Protein AF-A0AB37URA2-F1 (afdb_monomer)

Organism: NCBI:txid388085

Sequence (148 aa):
MNFRLNATIAAAAIALVSGFQFQAFASEPDYLCFVTTGAGDVLDLSQSLCAEKATKSTIAALDKAFIEAYKQQAMTHADVRDNLIANIQQSPEANIAAAKGVCNDLEAGITLEEIQEAQSEEHEAKADEVNSEIVNKLATQYYCPGVQ

InterPro doma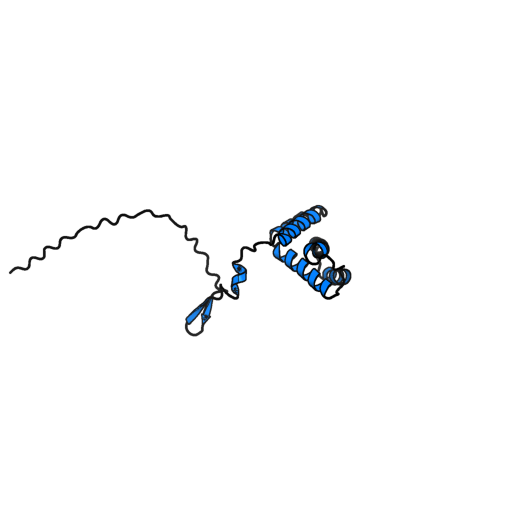ins:
  IPR007969 Domain of unknown function DUF732 [PF05305] (89-145)

Solvent-accessible surface area (backbone atoms only — not comparable to full-atom values): 9257 Å² total; per-residue (Å²): 140,80,90,80,86,84,80,81,82,77,81,77,81,78,80,79,74,87,67,75,85,72,80,77,77,80,69,80,77,66,64,90,33,47,47,70,46,100,88,68,50,76,45,78,32,48,84,65,84,38,37,75,79,73,53,80,74,74,69,44,76,65,56,49,52,48,54,53,51,50,50,59,57,33,65,75,41,76,91,41,21,70,58,51,51,49,47,52,69,76,43,46,65,58,56,51,48,50,16,50,48,54,29,52,40,42,75,71,68,44,50,72,64,60,55,49,55,62,48,59,79,71,46,90,47,74,56,54,48,53,48,48,55,53,33,55,62,45,10,38,67,72,69,31,73,86,64,131

Structure (mmCIF, N/CA/C/O backbone):
data_AF-A0AB37URA2-F1
#
_entry.id   AF-A0AB37URA2-F1
#
loop_
_atom_site.group_PDB
_atom_site.id
_atom_site.type_symbol
_atom_site.label_atom_id
_atom_site.label_alt_id
_atom_site.label_comp_id
_atom_site.label_asym_id
_atom_site.label_entity_id
_atom_site.label_seq_id
_atom_site.pdbx_PDB_ins_code
_atom_site.Cartn_x
_atom_site.Cartn_y
_atom_site.Cartn_z
_atom_site.occupancy
_atom_site.B_iso_or_equiv
_atom_site.auth_seq_id
_atom_site.auth_comp_id
_atom_site.auth_asym_id
_atom_site.auth_atom_id
_atom_site.pdbx_PDB_model_num
ATOM 1 N N . MET A 1 1 ? 42.352 -11.377 -82.489 1.00 38.88 1 MET A N 1
ATOM 2 C CA . MET A 1 1 ? 42.611 -9.917 -82.448 1.00 38.88 1 MET A CA 1
ATOM 3 C C . MET A 1 1 ? 41.317 -9.220 -82.847 1.00 38.88 1 MET A C 1
ATOM 5 O O . MET A 1 1 ? 40.877 -9.461 -83.952 1.00 38.88 1 MET A O 1
ATOM 9 N N . ASN A 1 2 ? 40.601 -8.439 -82.039 1.00 40.38 2 ASN A N 1
ATOM 10 C CA . ASN A 1 2 ? 40.875 -7.829 -80.741 1.00 40.38 2 ASN A CA 1
ATOM 11 C C . ASN A 1 2 ? 39.539 -7.580 -80.019 1.00 40.38 2 ASN A C 1
ATOM 13 O O . ASN A 1 2 ? 38.639 -6.977 -80.595 1.00 40.38 2 ASN A O 1
ATOM 17 N N . PHE A 1 3 ? 39.439 -8.011 -78.761 1.00 42.25 3 PHE A N 1
ATOM 18 C CA . PHE A 1 3 ? 38.410 -7.568 -77.821 1.00 42.25 3 PHE A CA 1
ATOM 19 C C . PHE A 1 3 ? 38.763 -6.152 -77.345 1.00 42.25 3 PHE A C 1
ATOM 21 O O . PHE A 1 3 ? 39.909 -5.901 -76.972 1.00 42.25 3 PHE A O 1
ATOM 28 N N . ARG A 1 4 ? 37.795 -5.232 -77.323 1.00 44.66 4 ARG A N 1
ATOM 29 C CA . ARG A 1 4 ? 37.906 -3.967 -76.582 1.00 44.66 4 ARG A CA 1
ATOM 30 C C . ARG A 1 4 ? 36.652 -3.781 -75.733 1.00 44.66 4 ARG A C 1
ATOM 32 O O . ARG A 1 4 ? 35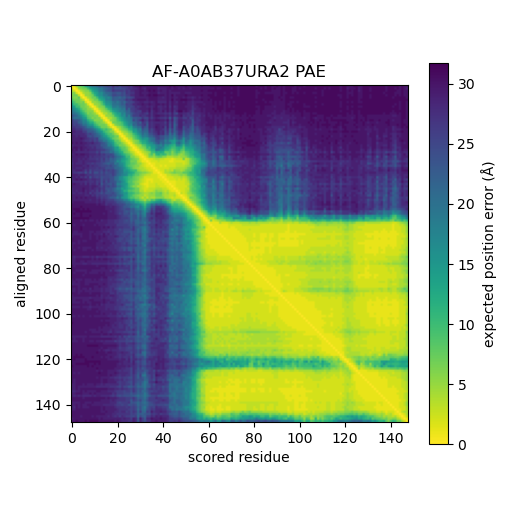.641 -3.289 -76.220 1.00 44.66 4 ARG A O 1
ATOM 39 N N . LEU A 1 5 ? 36.723 -4.223 -74.476 1.00 50.44 5 LEU A N 1
ATOM 40 C CA . LEU A 1 5 ? 35.792 -3.805 -73.430 1.00 50.44 5 LEU A CA 1
ATOM 41 C C . LEU A 1 5 ? 36.244 -2.435 -72.921 1.00 50.44 5 LEU A C 1
ATOM 43 O O . LEU A 1 5 ? 37.300 -2.329 -72.303 1.00 50.44 5 LEU A O 1
ATOM 47 N N . ASN A 1 6 ? 35.439 -1.404 -73.153 1.00 49.69 6 ASN A N 1
ATOM 48 C CA . ASN A 1 6 ? 35.569 -0.137 -72.443 1.00 49.69 6 ASN A CA 1
ATOM 49 C C . ASN A 1 6 ? 34.639 -0.192 -71.228 1.00 49.69 6 ASN A C 1
ATOM 51 O O . ASN A 1 6 ? 33.439 0.038 -71.350 1.00 49.69 6 ASN A O 1
ATOM 55 N N . ALA A 1 7 ? 35.188 -0.542 -70.066 1.00 51.09 7 ALA A N 1
ATOM 56 C CA . ALA A 1 7 ? 34.483 -0.469 -68.793 1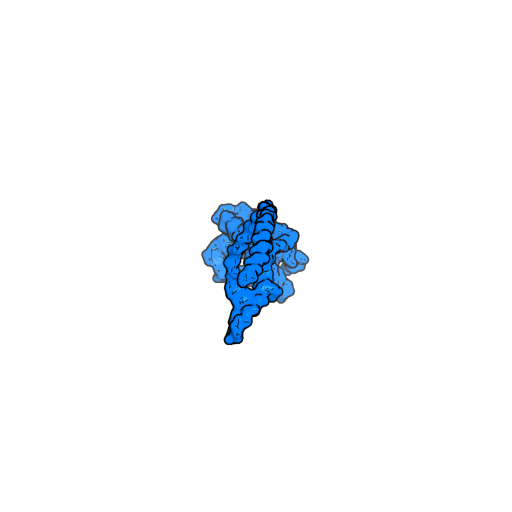.00 51.09 7 ALA A CA 1
ATOM 57 C C . ALA A 1 7 ? 34.661 0.938 -68.205 1.00 51.09 7 ALA A C 1
ATOM 59 O O . ALA A 1 7 ? 35.696 1.260 -67.626 1.00 51.09 7 ALA A O 1
ATOM 60 N N . THR A 1 8 ? 33.661 1.799 -68.373 1.00 56.53 8 THR A N 1
ATOM 61 C CA . THR A 1 8 ? 33.553 3.057 -67.627 1.00 56.53 8 THR A CA 1
ATOM 62 C C . THR A 1 8 ? 33.024 2.760 -66.230 1.00 56.53 8 THR A C 1
ATOM 64 O O . THR A 1 8 ? 31.840 2.477 -66.058 1.00 56.53 8 THR A O 1
ATOM 67 N N . ILE A 1 9 ? 33.901 2.813 -65.228 1.00 54.34 9 ILE A N 1
ATOM 68 C CA . ILE A 1 9 ? 33.515 2.751 -63.816 1.00 54.34 9 ILE A CA 1
ATOM 69 C C . ILE A 1 9 ? 32.998 4.142 -63.437 1.00 54.34 9 ILE A C 1
ATOM 71 O O . ILE A 1 9 ? 33.775 5.061 -63.189 1.00 54.34 9 ILE A O 1
ATOM 75 N N . ALA A 1 10 ? 31.677 4.316 -63.447 1.00 52.12 10 ALA A N 1
ATOM 76 C CA . ALA A 1 10 ? 31.043 5.494 -62.876 1.00 52.12 10 ALA A CA 1
ATOM 77 C C . ALA A 1 10 ? 31.113 5.381 -61.346 1.00 52.12 10 ALA A C 1
ATOM 79 O O . ALA A 1 10 ? 30.448 4.539 -60.744 1.00 52.12 10 ALA A O 1
ATOM 80 N N . ALA A 1 11 ? 31.951 6.206 -60.719 1.00 52.53 11 ALA A N 1
ATOM 81 C CA . ALA A 1 11 ? 31.990 6.342 -59.271 1.00 52.53 11 ALA A CA 1
ATOM 82 C C . ALA A 1 11 ? 30.707 7.048 -58.805 1.00 52.53 11 ALA A C 1
ATOM 84 O O . ALA A 1 11 ? 30.585 8.268 -58.900 1.00 52.53 11 ALA A O 1
ATOM 85 N N . ALA A 1 12 ? 29.727 6.276 -58.336 1.00 58.31 12 ALA A N 1
ATOM 86 C CA . ALA A 1 12 ? 28.572 6.822 -57.639 1.00 58.31 12 ALA A CA 1
ATOM 87 C C . ALA A 1 12 ? 29.036 7.343 -56.272 1.00 58.31 12 ALA A C 1
ATOM 89 O O . ALA A 1 12 ? 29.414 6.569 -55.393 1.00 58.31 12 ALA A O 1
ATOM 90 N N . ALA A 1 13 ? 29.039 8.665 -56.104 1.00 53.47 13 ALA A N 1
ATOM 91 C CA . ALA A 1 13 ? 29.249 9.297 -54.812 1.00 53.47 13 ALA A CA 1
ATOM 92 C C . ALA A 1 13 ? 28.049 8.971 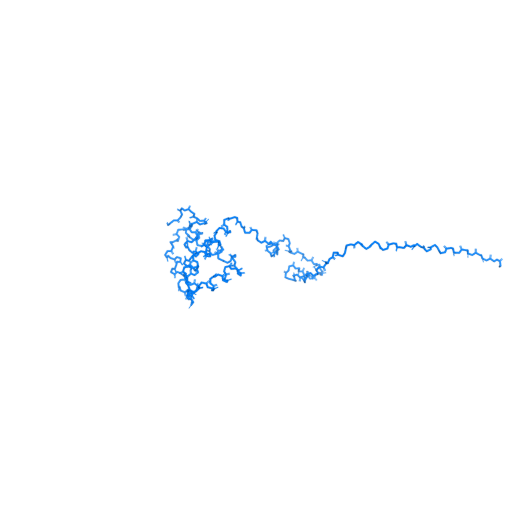-53.909 1.00 53.47 13 ALA A C 1
ATOM 94 O O . ALA A 1 13 ? 26.964 9.530 -54.070 1.00 53.47 13 ALA A O 1
ATOM 95 N N . ILE A 1 14 ? 28.235 8.036 -52.977 1.00 56.53 14 ILE A N 1
ATOM 96 C CA . ILE A 1 14 ? 27.263 7.756 -51.920 1.00 56.53 14 ILE A CA 1
ATOM 97 C C . ILE A 1 14 ? 27.349 8.927 -50.940 1.00 56.53 14 ILE A C 1
ATOM 99 O O . ILE A 1 14 ? 28.271 9.012 -50.129 1.00 56.53 14 ILE A O 1
ATOM 103 N N . ALA A 1 15 ? 26.412 9.866 -51.050 1.00 53.19 15 ALA A N 1
ATOM 104 C CA . ALA A 1 15 ? 26.221 10.899 -50.047 1.00 53.19 15 ALA A CA 1
ATOM 105 C C . ALA A 1 15 ? 25.742 10.223 -48.753 1.00 53.19 15 ALA A C 1
ATOM 107 O O . ALA A 1 15 ? 24.583 9.826 -48.636 1.00 53.19 15 ALA A O 1
ATOM 108 N N . LEU A 1 16 ? 26.655 10.058 -47.793 1.00 50.28 16 LEU A N 1
ATOM 109 C CA . LEU A 1 16 ? 26.323 9.689 -46.422 1.00 50.28 16 LEU A CA 1
ATOM 110 C C . LEU A 1 16 ? 25.552 10.856 -45.804 1.00 50.28 16 LEU A C 1
ATOM 112 O O . LEU A 1 16 ? 26.134 11.806 -45.285 1.00 50.28 16 LEU A O 1
ATOM 116 N N . VAL A 1 17 ? 24.226 10.800 -45.902 1.00 54.06 17 VAL A N 1
ATOM 117 C CA . VAL A 1 17 ? 23.343 11.619 -45.079 1.00 54.06 17 VAL A CA 1
ATOM 118 C C . VAL A 1 17 ? 23.616 11.199 -43.640 1.00 54.06 17 VAL A C 1
ATOM 120 O O . VAL A 1 17 ? 23.293 10.080 -43.245 1.00 54.06 17 VAL A O 1
ATOM 123 N N . SER A 1 18 ? 24.244 12.079 -42.864 1.00 50.41 18 SER A N 1
ATOM 124 C CA . SER A 1 18 ? 24.363 11.976 -41.411 1.00 50.41 18 SER A CA 1
ATOM 125 C C . SER A 1 18 ? 22.979 12.164 -40.783 1.00 50.41 18 SER A C 1
ATOM 127 O O . SER A 1 18 ? 22.670 13.170 -40.151 1.00 50.41 18 SER A O 1
ATOM 129 N N . GLY A 1 19 ? 22.107 11.188 -41.023 1.00 46.16 19 GLY A N 1
ATOM 130 C CA . GLY A 1 19 ? 20.826 11.047 -40.362 1.00 46.16 19 GLY A CA 1
ATOM 131 C C . GLY A 1 19 ? 21.070 10.568 -38.942 1.00 46.16 19 GLY A C 1
ATOM 132 O O . GLY A 1 19 ? 21.651 9.506 -38.745 1.00 46.16 19 GLY A O 1
ATOM 133 N N . PHE A 1 20 ? 20.665 11.402 -37.985 1.00 54.06 20 PHE A N 1
ATOM 134 C CA . PHE A 1 20 ? 20.242 11.059 -36.629 1.00 54.06 20 PHE A CA 1
ATOM 135 C C . PHE A 1 20 ? 20.790 9.734 -36.087 1.00 54.06 20 PHE A C 1
ATOM 137 O O . PHE A 1 20 ? 20.246 8.662 -36.351 1.00 54.06 20 PHE A O 1
ATOM 144 N N . GLN A 1 21 ? 21.828 9.822 -35.253 1.00 49.09 21 GLN A N 1
ATOM 145 C CA . GLN A 1 21 ? 22.173 8.722 -34.362 1.00 49.09 21 GLN A CA 1
ATOM 146 C C . GLN A 1 21 ? 21.029 8.547 -33.359 1.00 49.09 21 GLN A C 1
ATOM 148 O O . GLN A 1 21 ? 21.014 9.163 -32.295 1.00 49.09 21 GLN A O 1
ATOM 153 N N . PHE A 1 22 ? 20.050 7.716 -33.708 1.00 50.56 22 PHE A N 1
ATOM 154 C CA . PHE A 1 22 ? 19.228 7.065 -32.705 1.00 50.56 22 PHE A CA 1
ATOM 155 C C . PHE A 1 22 ? 20.187 6.220 -31.875 1.00 50.56 22 PHE A C 1
ATOM 157 O O . PHE A 1 22 ? 20.761 5.247 -32.364 1.00 50.56 22 PHE A O 1
ATOM 164 N N . GLN A 1 23 ? 20.421 6.642 -30.637 1.00 49.75 23 GLN A N 1
ATOM 165 C CA . GLN A 1 23 ? 21.077 5.806 -29.649 1.00 49.75 23 GLN A CA 1
ATOM 166 C C . GLN A 1 23 ? 20.161 4.600 -29.427 1.00 49.75 23 GLN A C 1
ATOM 168 O O . GLN A 1 23 ? 19.190 4.671 -28.678 1.00 49.75 23 GLN A O 1
ATOM 173 N N . ALA A 1 24 ? 20.422 3.509 -30.146 1.00 48.28 24 ALA A N 1
ATOM 174 C CA . ALA A 1 24 ? 19.830 2.221 -29.847 1.00 48.28 24 ALA A CA 1
ATOM 175 C C . ALA A 1 24 ? 20.464 1.749 -28.535 1.00 48.28 24 ALA A C 1
ATOM 177 O O . ALA A 1 24 ? 21.558 1.187 -28.522 1.00 48.28 24 ALA A O 1
ATOM 178 N N . PHE A 1 25 ? 19.806 2.048 -27.418 1.00 49.16 25 PHE A N 1
ATOM 179 C CA . PHE A 1 25 ? 20.091 1.384 -26.158 1.00 49.16 25 PHE A CA 1
ATOM 180 C C . PHE A 1 25 ? 19.664 -0.074 -26.335 1.00 49.16 25 PHE A C 1
ATOM 182 O O . PHE A 1 25 ? 18.476 -0.384 -26.326 1.00 49.16 25 PHE A O 1
ATOM 189 N N . ALA A 1 26 ? 20.629 -0.955 -26.591 1.00 47.88 26 ALA A N 1
ATOM 190 C CA . ALA A 1 26 ? 20.391 -2.388 -26.563 1.00 47.88 26 ALA A CA 1
ATOM 191 C C . ALA A 1 26 ? 20.111 -2.775 -25.108 1.00 47.88 26 ALA A C 1
ATOM 193 O O . ALA A 1 26 ? 21.026 -2.857 -24.291 1.00 47.88 26 ALA A O 1
ATOM 194 N N . SER A 1 27 ? 18.835 -2.931 -24.770 1.00 57.34 27 SER A N 1
ATOM 195 C CA . SER A 1 27 ? 18.425 -3.555 -23.519 1.00 57.34 27 SER A CA 1
ATOM 196 C C . SER A 1 27 ? 18.790 -5.036 -23.577 1.00 57.34 27 SER A C 1
ATOM 198 O O . SER A 1 27 ? 18.575 -5.685 -24.603 1.00 57.34 27 SER A O 1
ATOM 200 N N . GLU A 1 28 ? 19.366 -5.563 -22.497 1.00 56.34 28 GLU A N 1
ATOM 201 C CA . GLU A 1 28 ? 19.586 -7.003 -22.365 1.00 56.34 28 GLU A CA 1
ATOM 202 C C . GLU A 1 28 ? 18.227 -7.710 -22.508 1.00 56.34 28 GLU A C 1
ATOM 204 O O . GLU A 1 28 ? 17.265 -7.283 -21.859 1.00 56.34 28 GLU A O 1
ATOM 209 N N . PRO A 1 29 ? 18.092 -8.705 -23.404 1.00 56.66 29 PRO A N 1
ATOM 210 C CA . PRO A 1 29 ? 16.819 -9.383 -23.581 1.00 56.66 29 PRO A CA 1
ATOM 211 C C . PRO A 1 29 ? 16.429 -10.046 -22.260 1.00 56.66 29 PRO A C 1
ATOM 213 O O . PRO A 1 29 ? 17.233 -10.757 -21.662 1.00 56.66 29 PRO A O 1
ATOM 216 N N . ASP A 1 30 ? 15.200 -9.806 -21.797 1.00 60.62 30 ASP A N 1
ATOM 217 C CA . ASP A 1 30 ? 14.671 -10.485 -20.614 1.00 60.62 30 ASP A CA 1
ATOM 218 C C . ASP A 1 30 ? 14.452 -11.959 -20.981 1.00 60.62 30 ASP A C 1
ATOM 220 O O . ASP A 1 30 ? 13.404 -12.345 -21.499 1.00 60.62 30 ASP A O 1
ATOM 224 N N . TYR A 1 31 ? 15.485 -12.783 -20.777 1.00 61.72 31 TYR A N 1
ATOM 225 C CA . TYR A 1 31 ? 15.494 -14.209 -21.116 1.00 61.72 31 TYR A CA 1
ATOM 226 C C . TYR A 1 31 ? 14.388 -15.001 -20.402 1.00 61.72 31 TYR A C 1
ATOM 228 O O . TYR A 1 31 ? 14.107 -16.130 -20.790 1.00 61.72 31 TYR A O 1
ATOM 236 N N . LEU A 1 32 ? 13.734 -14.429 -19.383 1.00 67.31 32 LEU A N 1
ATOM 237 C CA 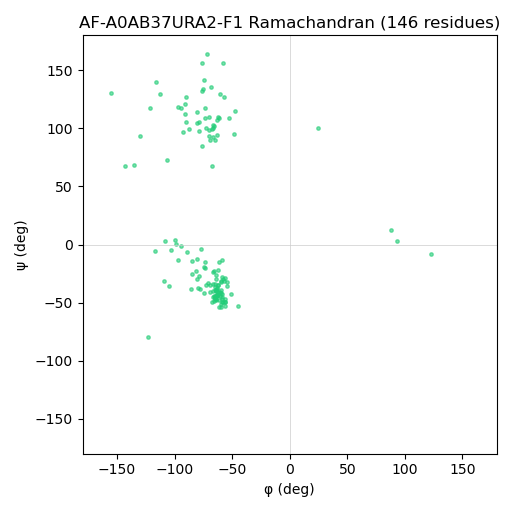. LEU A 1 32 ? 12.568 -15.036 -18.736 1.00 67.31 32 LEU A CA 1
ATOM 238 C C . LEU A 1 32 ? 11.303 -14.945 -19.602 1.00 67.31 32 LEU A C 1
ATOM 240 O O . LEU A 1 32 ? 10.359 -15.703 -19.393 1.00 67.31 32 LEU A O 1
ATOM 244 N N . CYS A 1 33 ? 11.285 -14.036 -20.576 1.00 80.44 33 CYS A N 1
ATOM 245 C CA . CYS A 1 33 ? 10.134 -13.748 -21.429 1.00 80.44 33 CYS A CA 1
ATOM 246 C C . CYS A 1 33 ? 10.246 -14.351 -22.830 1.00 80.44 33 CYS A C 1
ATOM 248 O O . CYS A 1 33 ? 9.292 -14.281 -23.605 1.00 80.44 33 CYS A O 1
ATOM 250 N N . PHE A 1 34 ? 11.384 -14.970 -23.142 1.00 82.31 34 PHE A N 1
ATOM 251 C CA . PHE A 1 34 ? 11.613 -15.687 -24.389 1.00 82.31 34 PHE A CA 1
ATOM 252 C C . PHE A 1 34 ? 11.958 -17.138 -24.075 1.00 82.31 34 PHE A C 1
ATOM 254 O O . PHE A 1 34 ? 12.978 -17.423 -23.452 1.00 82.31 34 PHE A O 1
ATOM 261 N N . VAL A 1 35 ? 11.121 -18.070 -24.525 1.00 83.12 35 VAL A N 1
ATOM 262 C CA . VAL A 1 35 ? 11.335 -19.505 -24.301 1.00 83.12 35 VAL A CA 1
ATOM 263 C C . VAL A 1 35 ? 11.636 -20.174 -25.629 1.00 83.12 35 VAL A C 1
ATOM 265 O O . VAL A 1 35 ? 10.899 -20.004 -26.594 1.00 83.12 35 VAL A O 1
ATOM 268 N N . THR A 1 36 ? 12.709 -20.961 -25.685 1.00 85.69 36 THR A N 1
ATOM 269 C CA . THR A 1 36 ? 13.007 -21.780 -26.867 1.00 85.69 36 THR A CA 1
ATOM 270 C C . THR A 1 36 ? 12.352 -23.150 -26.717 1.00 85.69 36 THR A C 1
ATOM 272 O O . THR A 1 36 ? 12.533 -23.820 -25.699 1.00 85.69 36 THR A O 1
ATOM 275 N N . THR A 1 37 ? 11.572 -23.575 -27.708 1.00 82.06 37 THR A N 1
ATOM 276 C CA . THR A 1 37 ? 10.956 -24.905 -27.734 1.00 82.06 37 THR A CA 1
ATOM 277 C C . THR A 1 37 ? 12.009 -25.980 -28.010 1.00 82.06 37 THR A C 1
ATOM 279 O O . THR A 1 37 ? 13.093 -25.702 -28.522 1.00 82.06 37 THR A O 1
ATOM 282 N N . GLY A 1 38 ? 11.683 -27.248 -27.744 1.00 76.56 38 GLY A N 1
ATOM 283 C CA . GLY A 1 38 ? 12.571 -28.370 -28.079 1.00 76.56 38 GLY A CA 1
ATOM 284 C C . GLY A 1 38 ? 12.866 -28.525 -29.581 1.00 76.56 38 GLY A C 1
ATOM 285 O O . GLY A 1 38 ? 13.806 -29.229 -29.937 1.00 76.56 38 GLY A O 1
ATOM 286 N N . ALA A 1 39 ? 12.095 -27.864 -30.454 1.00 87.81 39 ALA A N 1
ATOM 287 C CA . ALA A 1 39 ? 12.333 -27.804 -31.897 1.00 87.81 39 ALA A CA 1
ATOM 288 C C . ALA A 1 39 ? 13.241 -26.629 -32.318 1.00 87.81 39 ALA A C 1
ATOM 290 O O . ALA A 1 39 ? 13.640 -26.558 -33.478 1.00 87.81 39 ALA A O 1
ATOM 291 N N . GLY A 1 40 ? 13.592 -25.733 -31.387 1.00 83.19 40 GLY A N 1
ATOM 292 C CA . GLY A 1 40 ? 14.420 -24.553 -31.642 1.00 83.19 40 GLY A CA 1
ATOM 293 C C . GLY A 1 40 ? 13.636 -23.276 -31.963 1.00 83.19 40 GLY A C 1
ATOM 294 O O . GLY A 1 40 ? 14.256 -22.247 -32.218 1.00 83.19 40 GLY A O 1
ATOM 295 N N . ASP A 1 41 ? 12.301 -23.311 -31.930 1.00 86.69 41 ASP A N 1
ATO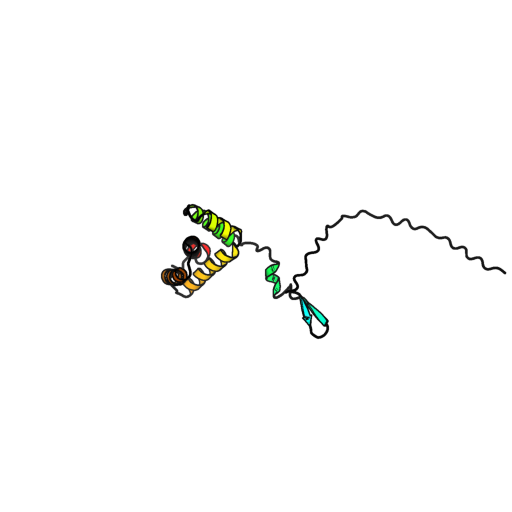M 296 C CA . ASP A 1 41 ? 11.473 -22.118 -32.132 1.00 86.69 41 ASP A CA 1
ATOM 297 C C . ASP A 1 41 ? 11.509 -21.219 -30.893 1.00 86.69 41 ASP A C 1
ATOM 299 O O . ASP A 1 41 ? 11.454 -21.713 -29.769 1.00 86.69 41 ASP A O 1
ATOM 303 N N . VAL A 1 42 ? 11.541 -19.898 -31.078 1.00 86.19 42 VAL A N 1
ATOM 304 C CA . VAL A 1 42 ? 11.479 -18.934 -29.969 1.00 86.19 42 VAL A CA 1
ATOM 305 C C . VAL A 1 42 ? 10.043 -18.449 -29.794 1.00 86.19 42 VAL A C 1
ATOM 307 O O . VAL A 1 42 ? 9.469 -17.840 -30.695 1.00 86.19 42 VAL A O 1
ATOM 310 N N . LEU A 1 43 ? 9.469 -18.709 -28.622 1.00 83.00 43 LEU A N 1
ATOM 311 C CA . LEU A 1 43 ? 8.188 -18.169 -28.185 1.00 83.00 43 LEU A CA 1
ATOM 312 C C . LEU A 1 43 ? 8.419 -16.863 -27.427 1.00 83.00 43 LEU A C 1
ATOM 314 O O . LEU A 1 43 ? 9.104 -16.847 -26.403 1.00 83.00 43 LEU A O 1
ATOM 318 N N . ASP A 1 44 ? 7.821 -15.788 -27.928 1.00 85.25 44 ASP A N 1
ATOM 319 C CA . ASP A 1 44 ? 7.806 -14.480 -27.282 1.00 85.25 44 ASP A CA 1
ATOM 320 C C . ASP A 1 44 ? 6.573 -14.357 -26.372 1.00 85.25 44 ASP A C 1
ATOM 322 O O . ASP A 1 44 ? 5.431 -14.327 -26.837 1.00 85.25 44 ASP A O 1
ATOM 326 N N . LEU A 1 45 ? 6.812 -14.309 -25.062 1.00 83.12 45 LEU A N 1
ATOM 327 C CA . LEU A 1 45 ? 5.789 -14.174 -24.023 1.00 83.12 45 LEU A CA 1
ATOM 328 C C . LEU A 1 45 ? 5.664 -12.726 -23.522 1.00 83.12 45 LEU A C 1
ATOM 330 O O . LEU A 1 45 ? 4.889 -12.459 -22.598 1.00 83.12 45 LEU A O 1
ATOM 334 N N . SER A 1 46 ? 6.402 -11.783 -24.124 1.00 78.94 46 SER A N 1
ATOM 335 C CA . SER A 1 46 ? 6.425 -10.365 -23.738 1.00 78.94 46 SER A CA 1
ATOM 336 C C . SER A 1 46 ? 5.051 -9.704 -23.792 1.00 78.94 46 SER A C 1
ATOM 338 O O . SER A 1 46 ? 4.780 -8.815 -22.994 1.00 78.94 46 SER A O 1
ATOM 340 N N . GLN A 1 47 ? 4.160 -10.158 -24.678 1.00 73.81 47 GLN A N 1
ATOM 341 C CA . GLN A 1 47 ? 2.819 -9.587 -24.848 1.00 73.81 47 GLN A CA 1
ATOM 342 C C . GLN A 1 47 ? 1.720 -10.300 -24.047 1.00 73.81 47 GLN A C 1
ATOM 344 O O . GLN A 1 47 ? 0.565 -9.887 -24.112 1.00 73.81 47 GLN A O 1
ATOM 349 N N . SER A 1 48 ? 2.046 -11.363 -23.307 1.00 74.69 48 SER A N 1
ATOM 350 C CA . SER A 1 48 ? 1.073 -12.109 -22.499 1.00 74.69 48 SER A CA 1
ATOM 351 C C . SER A 1 48 ? 1.489 -12.168 -21.032 1.00 74.69 48 SER A C 1
ATOM 353 O O . SER A 1 48 ? 0.999 -11.386 -20.227 1.00 74.69 48 SER A O 1
ATOM 355 N N . LEU A 1 49 ? 2.415 -13.062 -20.685 1.00 69.06 49 LEU A N 1
ATOM 356 C CA . LEU A 1 49 ? 2.827 -13.332 -19.303 1.00 69.06 49 LEU A CA 1
ATOM 357 C C . LEU A 1 49 ? 3.819 -12.298 -18.772 1.00 69.06 49 LEU A C 1
ATOM 359 O O . LEU A 1 49 ? 3.849 -12.015 -17.580 1.00 69.06 49 LEU A O 1
ATOM 363 N N . CYS A 1 50 ? 4.625 -11.726 -19.660 1.00 72.62 50 CYS A N 1
ATOM 364 C CA . CYS A 1 50 ? 5.610 -10.710 -19.314 1.00 72.62 50 CYS A CA 1
ATOM 365 C C . CYS A 1 50 ? 5.140 -9.276 -19.588 1.00 72.62 50 CYS A C 1
ATOM 367 O O . CYS A 1 50 ? 5.885 -8.332 -19.317 1.00 72.62 50 CYS A O 1
ATOM 369 N N . ALA A 1 51 ? 3.913 -9.099 -20.089 1.00 65.25 51 ALA A N 1
ATOM 370 C CA . ALA A 1 51 ? 3.362 -7.784 -20.414 1.00 65.25 51 ALA A CA 1
ATOM 371 C C . ALA A 1 51 ? 3.326 -6.855 -19.190 1.00 65.25 51 ALA A C 1
ATOM 373 O O . ALA A 1 51 ? 3.476 -5.640 -19.326 1.00 65.25 51 ALA A O 1
ATOM 374 N N . GLU A 1 52 ? 3.225 -7.426 -17.987 1.00 57.62 52 GLU A N 1
ATOM 375 C CA . GLU A 1 52 ? 3.169 -6.668 -16.736 1.00 57.62 52 GLU A CA 1
ATOM 376 C C . GLU A 1 52 ? 4.513 -6.053 -16.310 1.00 57.62 52 GLU A C 1
ATOM 378 O O . GLU A 1 52 ? 4.526 -5.124 -15.505 1.00 57.62 52 GLU A O 1
ATOM 383 N N . LYS A 1 53 ? 5.650 -6.477 -16.886 1.00 52.12 53 LYS A N 1
ATOM 384 C CA . LYS A 1 53 ? 6.965 -5.882 -16.572 1.00 52.12 53 LYS A CA 1
ATOM 385 C C . LYS A 1 53 ? 7.296 -4.623 -17.379 1.00 52.12 53 LYS A C 1
ATOM 387 O O . LYS A 1 53 ? 8.222 -3.901 -17.015 1.00 52.12 53 LYS A O 1
ATOM 392 N N . ALA A 1 54 ? 6.556 -4.331 -18.451 1.00 46.53 54 ALA A N 1
ATOM 393 C CA . ALA A 1 54 ? 6.805 -3.176 -19.322 1.00 46.53 54 ALA A CA 1
ATOM 394 C C . ALA A 1 54 ? 5.764 -2.054 -19.186 1.00 46.53 54 ALA A C 1
ATOM 396 O O . ALA A 1 54 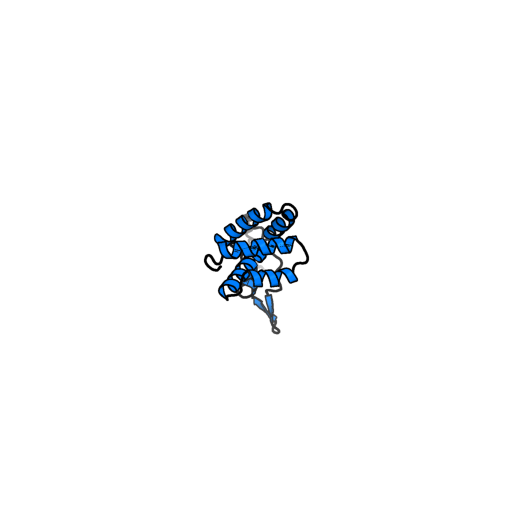? 5.852 -1.034 -19.874 1.00 46.53 54 ALA A O 1
ATOM 397 N N . THR A 1 55 ? 4.794 -2.176 -18.284 1.00 42.56 55 THR A N 1
ATOM 398 C CA . THR A 1 55 ? 3.982 -1.028 -17.896 1.00 42.56 55 THR A CA 1
ATOM 399 C C . THR A 1 55 ? 4.760 -0.214 -16.884 1.00 42.56 55 THR A C 1
ATOM 401 O O . THR A 1 55 ? 4.833 -0.552 -15.708 1.00 42.56 55 THR A O 1
ATOM 404 N N . LYS A 1 56 ? 5.299 0.921 -17.336 1.00 45.41 56 LYS A N 1
ATOM 405 C CA . LYS A 1 56 ? 5.441 2.104 -16.488 1.00 45.41 56 LYS A CA 1
ATOM 406 C C . LYS A 1 56 ? 4.077 2.291 -15.824 1.00 45.41 56 LYS A C 1
ATOM 408 O O . LYS A 1 56 ? 3.163 2.788 -16.484 1.00 45.41 56 LYS A O 1
ATOM 413 N N . SER A 1 57 ? 3.919 1.760 -14.608 1.00 47.59 57 SER A N 1
ATOM 414 C CA . SER A 1 57 ? 2.640 1.709 -13.910 1.00 47.59 57 SER A CA 1
ATOM 415 C C . SER A 1 57 ? 2.115 3.130 -13.906 1.00 47.59 57 SER A C 1
ATOM 417 O O . SER A 1 57 ? 2.719 4.041 -13.331 1.00 47.59 57 SER A O 1
ATOM 419 N N . THR A 1 58 ? 1.069 3.373 -14.690 1.00 52.31 58 THR A N 1
ATOM 420 C CA . THR A 1 58 ? 0.430 4.676 -14.678 1.00 52.31 58 THR A CA 1
ATOM 421 C C . THR A 1 58 ? -0.374 4.665 -13.402 1.00 52.31 58 THR A C 1
ATOM 423 O O . THR A 1 58 ? -1.533 4.271 -13.416 1.00 52.31 58 THR A O 1
ATOM 426 N N . ILE A 1 59 ? 0.295 5.021 -12.299 1.00 61.47 59 ILE A N 1
ATOM 427 C CA . ILE A 1 59 ? -0.302 5.117 -10.972 1.00 61.47 59 ILE A CA 1
ATOM 428 C C . ILE A 1 59 ? -1.593 5.910 -11.151 1.00 61.47 59 ILE A C 1
ATOM 430 O O . ILE A 1 59 ? -1.557 7.073 -11.590 1.00 61.47 59 ILE A O 1
ATOM 434 N N . ALA A 1 60 ? -2.723 5.245 -10.902 1.00 81.50 60 ALA A N 1
ATOM 435 C CA . ALA A 1 60 ? -4.030 5.847 -11.076 1.00 81.50 60 ALA A CA 1
ATOM 436 C C . ALA A 1 60 ? -4.118 7.101 -10.197 1.00 81.50 60 ALA A C 1
ATOM 438 O O . ALA A 1 60 ? -3.401 7.234 -9.204 1.00 81.50 60 ALA A O 1
ATOM 439 N N . ALA A 1 61 ? -4.985 8.055 -10.542 1.00 86.25 61 ALA A N 1
ATOM 440 C CA . ALA A 1 61 ? -5.121 9.279 -9.745 1.00 86.25 61 ALA A CA 1
ATOM 441 C C . ALA A 1 61 ? -5.405 8.976 -8.259 1.00 86.25 61 ALA A C 1
ATOM 443 O O . ALA A 1 61 ? -4.864 9.645 -7.381 1.00 86.25 61 ALA A O 1
ATOM 444 N N . LEU A 1 62 ? -6.180 7.918 -8.000 1.00 88.44 62 LEU A N 1
ATOM 445 C CA . LEU A 1 62 ? -6.474 7.408 -6.665 1.00 88.44 62 LEU A CA 1
ATOM 446 C C . LEU A 1 62 ? -5.226 6.855 -5.959 1.00 88.44 62 LEU A C 1
ATOM 448 O O . LEU A 1 62 ? -4.937 7.255 -4.837 1.00 88.44 62 LEU A O 1
ATOM 452 N N . ASP A 1 63 ? -4.446 6.015 -6.643 1.00 93.56 63 ASP A N 1
ATOM 453 C CA . ASP A 1 63 ? -3.205 5.450 -6.106 1.00 93.56 63 ASP A CA 1
ATOM 454 C C . ASP A 1 63 ? -2.173 6.566 -5.798 1.00 93.56 63 ASP A C 1
ATOM 456 O O . ASP A 1 63 ? -1.451 6.505 -4.804 1.00 93.56 63 ASP A O 1
ATOM 460 N N . LYS A 1 64 ? -2.128 7.644 -6.602 1.00 93.25 64 LYS A N 1
ATOM 461 C CA . LYS A 1 64 ? -1.277 8.821 -6.324 1.00 93.25 64 LYS A CA 1
ATOM 462 C C . LYS A 1 64 ? -1.708 9.541 -5.051 1.00 93.25 64 LYS A C 1
ATOM 464 O O . LYS A 1 64 ? -0.852 9.899 -4.245 1.00 93.25 64 LYS A O 1
ATOM 469 N N . ALA A 1 65 ? -3.013 9.745 -4.883 1.00 94.06 65 ALA A N 1
ATOM 470 C CA . ALA A 1 65 ? -3.564 10.385 -3.696 1.00 94.06 65 ALA A CA 1
ATOM 471 C C . ALA A 1 65 ? -3.321 9.530 -2.439 1.00 94.06 65 ALA A C 1
ATOM 473 O O . ALA A 1 65 ? -2.921 10.064 -1.406 1.00 94.06 65 ALA A O 1
ATOM 474 N N . PHE A 1 66 ? -3.444 8.204 -2.555 1.00 96.62 66 PHE A N 1
ATOM 475 C CA . PHE A 1 66 ? -3.062 7.261 -1.505 1.00 96.62 66 PHE A CA 1
ATOM 476 C C . PHE A 1 66 ? -1.582 7.402 -1.119 1.00 96.62 66 PHE A C 1
ATOM 478 O O . PHE A 1 66 ? -1.278 7.562 0.060 1.00 96.62 66 PHE A O 1
ATOM 485 N N . ILE A 1 67 ? -0.655 7.413 -2.087 1.00 96.56 67 ILE A N 1
ATOM 486 C CA . ILE A 1 67 ? 0.787 7.566 -1.811 1.00 96.56 67 ILE A CA 1
ATOM 487 C C . ILE A 1 67 ? 1.082 8.899 -1.112 1.00 96.56 67 ILE A C 1
ATOM 489 O O . ILE A 1 67 ? 1.920 8.959 -0.210 1.00 96.56 67 ILE A O 1
ATOM 493 N N . GLU A 1 68 ? 0.437 9.987 -1.531 1.00 96.88 68 GLU A N 1
ATOM 494 C CA . GLU A 1 68 ? 0.618 11.293 -0.896 1.00 96.88 68 GLU A CA 1
ATOM 495 C C . GLU A 1 68 ? 0.111 11.283 0.550 1.00 96.88 68 GLU A C 1
ATOM 497 O O . GLU A 1 68 ? 0.843 11.686 1.455 1.00 96.88 68 GLU A O 1
ATOM 502 N N . ALA A 1 69 ? -1.088 10.751 0.786 1.00 97.50 69 ALA A N 1
ATOM 503 C CA . ALA A 1 69 ? -1.652 10.616 2.124 1.00 97.50 69 ALA A CA 1
ATOM 504 C C . ALA A 1 69 ? -0.807 9.704 3.024 1.00 97.50 69 ALA A C 1
ATOM 506 O O . ALA A 1 69 ? -0.567 10.045 4.183 1.00 97.50 69 ALA A O 1
ATOM 507 N N . TYR A 1 70 ? -0.294 8.599 2.479 1.00 97.94 70 TYR A N 1
ATOM 508 C CA . TYR A 1 70 ? 0.637 7.708 3.164 1.00 97.94 70 TYR A CA 1
ATOM 509 C C . TYR A 1 70 ? 1.872 8.476 3.632 1.00 97.94 70 TYR A C 1
ATOM 511 O O . TYR A 1 70 ? 2.228 8.423 4.807 1.00 97.94 70 TYR A O 1
ATOM 519 N N . LYS A 1 71 ? 2.495 9.262 2.743 1.00 97.62 71 LYS A N 1
ATOM 520 C CA . LYS A 1 71 ? 3.662 10.079 3.101 1.00 97.62 71 LYS A CA 1
ATOM 521 C C . LYS A 1 71 ? 3.329 11.081 4.203 1.00 97.62 71 LYS A C 1
ATOM 523 O O . LYS A 1 71 ? 4.126 11.231 5.121 1.00 97.62 71 LYS A O 1
ATOM 528 N N . GLN A 1 72 ? 2.163 11.730 4.154 1.00 97.62 72 GLN A N 1
ATOM 529 C CA . GLN A 1 72 ? 1.739 12.657 5.211 1.00 97.62 72 GLN A CA 1
ATOM 530 C C . GLN A 1 72 ? 1.550 11.960 6.565 1.00 97.62 72 GLN A C 1
ATOM 532 O O . GLN A 1 72 ? 1.972 12.508 7.580 1.00 97.62 72 GLN A O 1
ATOM 537 N N . GLN A 1 73 ? 0.974 10.752 6.596 1.00 97.31 73 GLN A N 1
ATOM 538 C CA . GLN A 1 73 ? 0.880 9.966 7.833 1.00 97.31 73 GLN A CA 1
ATOM 539 C C . GLN A 1 73 ? 2.274 9.537 8.311 1.00 97.31 73 GLN A C 1
ATOM 541 O O . GLN A 1 73 ? 2.610 9.747 9.466 1.00 97.31 73 GLN A O 1
ATOM 546 N N . ALA A 1 74 ? 3.152 9.051 7.431 1.00 96.75 74 ALA A N 1
ATOM 547 C CA . ALA A 1 74 ? 4.512 8.657 7.809 1.00 96.75 74 ALA A CA 1
ATOM 548 C C . ALA A 1 74 ? 5.317 9.803 8.460 1.00 96.75 74 ALA A C 1
ATOM 550 O O . ALA A 1 74 ? 6.134 9.562 9.350 1.00 96.75 74 ALA A O 1
ATOM 551 N N . MET A 1 75 ? 5.062 11.063 8.080 1.00 96.19 75 MET A N 1
ATOM 552 C CA . MET A 1 75 ? 5.694 12.236 8.703 1.00 96.19 75 MET A CA 1
ATOM 553 C C . MET A 1 75 ? 5.370 12.395 10.198 1.00 96.19 75 MET A C 1
ATOM 555 O O . MET A 1 75 ? 6.144 13.051 10.898 1.00 96.19 75 MET A O 1
ATOM 559 N N . THR A 1 76 ? 4.277 11.810 10.708 1.00 96.31 76 THR A N 1
ATOM 560 C CA . THR A 1 76 ? 3.919 11.881 12.137 1.00 96.31 76 THR A CA 1
ATOM 561 C C . THR A 1 76 ? 4.692 10.886 13.004 1.00 96.31 76 THR A C 1
ATOM 563 O O . THR A 1 76 ? 4.701 11.034 14.224 1.00 96.31 76 THR A O 1
ATOM 566 N N . HIS A 1 77 ? 5.389 9.919 12.400 1.00 94.50 77 HIS A N 1
ATOM 567 C CA . HIS A 1 77 ? 6.151 8.875 13.093 1.00 94.50 77 HIS A CA 1
ATOM 568 C C . HIS A 1 77 ? 7.657 9.137 12.979 1.00 94.50 77 HIS A C 1
ATOM 570 O O . HIS A 1 77 ? 8.364 8.487 12.215 1.00 94.50 77 HIS A O 1
ATOM 576 N N . ALA A 1 78 ? 8.155 10.144 13.704 1.00 95.00 78 ALA A N 1
ATOM 577 C CA . ALA A 1 78 ? 9.504 10.692 13.512 1.00 95.00 78 ALA A CA 1
ATOM 578 C C . ALA A 1 78 ? 10.654 9.670 13.624 1.00 95.00 78 ALA A C 1
ATOM 580 O O . ALA A 1 78 ? 11.696 9.868 13.005 1.00 95.00 78 ALA A O 1
ATOM 581 N N . ASP A 1 79 ? 10.474 8.609 14.404 1.00 95.38 79 ASP A N 1
ATOM 582 C CA . ASP A 1 79 ? 11.463 7.565 14.670 1.00 95.38 79 ASP A CA 1
ATOM 583 C C . ASP A 1 79 ? 11.594 6.525 13.547 1.00 95.38 79 ASP A C 1
ATOM 585 O O . ASP A 1 79 ? 12.674 5.969 13.364 1.00 95.38 79 ASP A O 1
ATOM 589 N N . VAL A 1 80 ? 10.531 6.298 12.769 1.00 96.19 80 VAL A N 1
ATOM 590 C CA . VAL A 1 80 ? 10.514 5.348 11.636 1.00 96.19 80 VAL A CA 1
ATOM 591 C C . VAL A 1 80 ? 10.257 6.019 10.282 1.00 96.19 80 VAL A C 1
ATOM 593 O O . VAL A 1 80 ? 10.366 5.372 9.242 1.00 96.19 80 VAL A O 1
ATOM 596 N N . ARG A 1 81 ? 9.975 7.328 10.268 1.00 96.62 81 ARG A N 1
ATOM 597 C CA . ARG A 1 81 ? 9.625 8.132 9.085 1.00 96.62 81 ARG A CA 1
ATOM 598 C C . ARG A 1 81 ? 10.524 7.856 7.890 1.00 96.62 81 ARG A C 1
ATOM 600 O O . ARG A 1 81 ? 10.022 7.602 6.804 1.00 96.62 81 ARG A O 1
ATOM 607 N N . ASP A 1 82 ? 11.839 7.939 8.065 1.00 95.69 82 ASP A N 1
ATOM 608 C CA . ASP A 1 82 ? 12.767 7.852 6.933 1.00 95.69 82 ASP A CA 1
ATOM 609 C C . ASP A 1 82 ? 12.713 6.461 6.279 1.00 95.69 82 ASP A C 1
ATOM 611 O O . ASP A 1 82 ? 12.785 6.359 5.056 1.00 95.69 82 ASP A O 1
ATOM 615 N N . ASN A 1 83 ? 12.487 5.407 7.074 1.00 95.31 83 ASN A N 1
ATOM 616 C CA . ASN A 1 83 ? 12.258 4.055 6.571 1.00 95.31 83 ASN A CA 1
ATOM 617 C C . ASN A 1 83 ? 10.926 3.964 5.806 1.00 95.31 83 ASN A C 1
ATOM 619 O O . ASN A 1 83 ? 10.921 3.538 4.653 1.00 95.31 83 ASN A O 1
ATOM 623 N N . LEU A 1 84 ? 9.827 4.456 6.390 1.00 96.12 84 LEU A N 1
ATOM 624 C CA . LEU A 1 84 ? 8.501 4.453 5.755 1.00 96.12 84 LEU A CA 1
ATOM 625 C C . LEU A 1 84 ? 8.495 5.220 4.423 1.00 96.12 84 LEU A C 1
ATOM 627 O O . LEU A 1 84 ? 7.905 4.771 3.439 1.00 96.12 84 LEU A O 1
ATOM 631 N N . ILE A 1 85 ? 9.157 6.381 4.383 1.00 97.12 85 ILE A N 1
ATOM 632 C CA . ILE A 1 85 ? 9.268 7.220 3.185 1.00 97.12 85 ILE A CA 1
ATOM 633 C C . ILE A 1 85 ? 10.148 6.552 2.127 1.00 97.12 85 ILE A C 1
ATOM 635 O O . ILE A 1 85 ? 9.804 6.606 0.947 1.00 97.12 85 ILE A O 1
ATOM 639 N N . ALA A 1 86 ? 11.254 5.918 2.520 1.00 94.50 86 ALA A N 1
ATOM 640 C CA . ALA A 1 86 ? 12.090 5.167 1.590 1.00 94.50 86 ALA A CA 1
ATOM 641 C C . ALA A 1 86 ? 11.329 3.969 1.000 1.00 94.50 86 ALA A C 1
ATOM 643 O O . ALA A 1 86 ? 11.349 3.780 -0.215 1.00 94.50 86 ALA A O 1
ATOM 644 N N . ASN A 1 87 ? 10.595 3.223 1.831 1.00 91.69 87 ASN A N 1
ATOM 645 C CA . ASN A 1 87 ? 9.819 2.056 1.416 1.00 91.69 87 ASN A CA 1
ATOM 646 C C . ASN A 1 87 ? 8.763 2.427 0.356 1.00 91.69 87 ASN A C 1
ATOM 648 O O . ASN A 1 87 ? 8.812 1.912 -0.762 1.00 91.69 87 ASN A O 1
ATOM 652 N N . ILE A 1 88 ? 7.902 3.418 0.632 1.00 93.50 88 ILE A N 1
ATOM 653 C CA . ILE A 1 88 ? 6.858 3.848 -0.321 1.00 93.50 88 ILE A CA 1
ATOM 654 C C . ILE A 1 88 ? 7.432 4.486 -1.598 1.00 93.50 88 ILE A C 1
ATOM 656 O O . ILE A 1 88 ? 6.756 4.557 -2.622 1.00 93.50 88 ILE A O 1
ATOM 660 N N . GLN A 1 89 ? 8.663 5.006 -1.561 1.00 92.00 89 GLN A N 1
ATOM 661 C CA . GLN A 1 89 ? 9.338 5.521 -2.756 1.00 92.00 89 GLN A CA 1
ATOM 662 C C . GLN A 1 89 ? 9.948 4.406 -3.604 1.00 92.00 89 GLN A C 1
ATOM 664 O O . GLN A 1 89 ? 9.942 4.515 -4.828 1.00 92.00 89 GLN A O 1
ATOM 669 N N . GLN A 1 90 ? 10.486 3.369 -2.962 1.00 90.94 90 GLN A N 1
ATOM 670 C CA . GLN A 1 90 ? 11.128 2.248 -3.636 1.00 90.94 90 GLN A CA 1
ATOM 671 C C . GLN A 1 90 ? 10.109 1.264 -4.218 1.00 90.94 90 GLN A C 1
ATOM 673 O O . GLN A 1 90 ? 10.343 0.737 -5.302 1.00 90.94 90 GLN A O 1
ATOM 678 N N . SER A 1 91 ? 9.005 1.022 -3.508 1.00 87.75 91 SER A N 1
ATOM 679 C CA . SER A 1 91 ? 7.981 0.044 -3.888 1.00 87.75 91 SER A CA 1
ATOM 680 C C . SER A 1 91 ? 6.568 0.540 -3.541 1.00 87.75 91 SER A C 1
ATOM 682 O O . SER A 1 91 ? 5.908 -0.007 -2.652 1.00 87.75 91 SER A O 1
ATOM 684 N N . PRO A 1 92 ? 6.069 1.600 -4.206 1.00 90.19 92 PRO A N 1
ATOM 685 C CA . PRO A 1 92 ? 4.715 2.095 -3.964 1.00 90.19 92 PRO A CA 1
ATOM 686 C C . PRO A 1 92 ? 3.639 1.036 -4.241 1.00 90.19 92 PRO A C 1
ATOM 688 O O . PRO A 1 92 ? 2.604 1.020 -3.573 1.00 90.19 92 PRO A O 1
ATOM 691 N N . GLU A 1 93 ? 3.877 0.138 -5.199 1.00 91.31 93 GLU A N 1
ATOM 692 C CA . GLU A 1 93 ? 2.946 -0.915 -5.599 1.00 91.31 93 GLU A CA 1
ATOM 693 C C . GLU A 1 93 ? 2.656 -1.897 -4.461 1.00 91.31 93 GLU A C 1
ATOM 695 O O . GLU A 1 93 ? 1.518 -2.345 -4.341 1.00 91.31 93 GLU A O 1
ATOM 700 N N . ALA A 1 94 ? 3.637 -2.190 -3.599 1.00 91.00 94 ALA A N 1
ATOM 701 C CA . ALA A 1 94 ? 3.451 -3.096 -2.466 1.00 91.00 94 ALA A CA 1
ATOM 702 C C . ALA A 1 94 ? 2.429 -2.540 -1.463 1.00 91.00 94 ALA A C 1
ATOM 704 O O . ALA A 1 94 ? 1.477 -3.229 -1.104 1.00 91.00 94 ALA A O 1
ATOM 705 N N . ASN A 1 95 ? 2.560 -1.266 -1.086 1.00 93.94 95 ASN A N 1
ATOM 706 C CA . ASN A 1 95 ? 1.628 -0.630 -0.151 1.00 93.94 95 ASN A CA 1
ATOM 707 C C . ASN A 1 95 ? 0.247 -0.395 -0.776 1.00 93.94 95 ASN A C 1
ATOM 709 O O . ASN A 1 95 ? -0.764 -0.489 -0.084 1.00 93.94 95 ASN A O 1
ATOM 713 N N . ILE A 1 96 ? 0.181 -0.125 -2.085 1.00 95.12 96 ILE A N 1
ATOM 714 C CA . ILE A 1 96 ? -1.094 -0.056 -2.814 1.00 95.12 96 ILE A CA 1
ATOM 715 C C . ILE A 1 96 ? -1.782 -1.426 -2.822 1.00 95.12 96 ILE A C 1
ATOM 717 O O . ILE A 1 96 ? -2.982 -1.507 -2.566 1.00 95.12 96 ILE A O 1
ATOM 721 N N . ALA A 1 97 ? -1.042 -2.495 -3.124 1.00 94.56 97 ALA A N 1
ATOM 722 C CA . ALA A 1 97 ? -1.574 -3.852 -3.147 1.00 94.56 97 ALA A CA 1
ATOM 723 C C . ALA A 1 97 ? -2.047 -4.285 -1.756 1.00 94.56 97 ALA A C 1
ATOM 725 O O . ALA A 1 97 ? -3.155 -4.799 -1.639 1.00 94.56 97 ALA A O 1
ATOM 726 N N . ALA A 1 98 ? -1.268 -3.999 -0.710 1.00 94.12 98 ALA A N 1
ATOM 727 C CA . ALA A 1 98 ? -1.653 -4.260 0.673 1.00 94.12 98 ALA A CA 1
ATOM 728 C C . ALA A 1 98 ? -2.945 -3.516 1.048 1.00 94.12 98 ALA A C 1
ATOM 730 O O . ALA A 1 98 ? -3.883 -4.130 1.545 1.00 94.12 98 ALA A O 1
ATOM 731 N N . ALA A 1 99 ? -3.057 -2.225 0.716 1.00 95.88 99 ALA A N 1
ATOM 732 C CA . ALA A 1 99 ? -4.266 -1.448 0.990 1.00 95.88 99 ALA A CA 1
ATOM 733 C C . ALA A 1 99 ? -5.503 -1.982 0.243 1.00 95.88 99 ALA A C 1
ATOM 735 O O . ALA A 1 99 ? -6.602 -2.000 0.792 1.00 95.88 99 ALA A O 1
ATOM 736 N N . LYS A 1 100 ? -5.339 -2.442 -1.003 1.00 95.06 100 LYS A N 1
ATOM 737 C CA . LYS A 1 100 ? -6.413 -3.111 -1.758 1.00 95.06 100 LYS A CA 1
ATOM 738 C C . LYS A 1 100 ? -6.756 -4.484 -1.167 1.00 95.06 100 LYS A C 1
ATOM 740 O O . LYS A 1 100 ? -7.922 -4.854 -1.170 1.00 95.06 100 LYS A O 1
ATOM 745 N N . GLY A 1 101 ? -5.773 -5.212 -0.639 1.00 94.44 101 GLY A N 1
ATOM 746 C CA . GLY A 1 101 ? -5.970 -6.482 0.065 1.00 94.44 101 GLY A CA 1
ATOM 747 C C . GLY A 1 101 ? -6.832 -6.318 1.312 1.00 94.44 101 GLY A C 1
ATOM 748 O O . GLY A 1 101 ? -7.896 -6.920 1.384 1.00 94.44 101 GLY A O 1
ATOM 749 N N . VAL A 1 102 ? -6.449 -5.395 2.201 1.00 94.81 102 VAL A N 1
ATOM 750 C CA . VAL A 1 102 ? -7.237 -5.021 3.394 1.00 94.81 102 VAL A CA 1
ATOM 751 C C . VAL A 1 102 ? -8.674 -4.699 3.010 1.00 94.81 102 VAL A C 1
ATOM 753 O O . VAL A 1 102 ? -9.623 -5.108 3.666 1.00 94.81 102 VAL A O 1
ATOM 756 N N . CYS A 1 103 ? -8.837 -3.966 1.916 1.00 93.44 103 CYS A N 1
ATOM 757 C CA . CYS A 1 103 ? -10.143 -3.587 1.434 1.00 93.44 103 CYS A CA 1
ATOM 758 C C . CYS A 1 103 ? -11.011 -4.780 1.007 1.00 93.44 103 CYS A C 1
ATOM 760 O O . CYS A 1 103 ? -12.178 -4.860 1.382 1.00 93.44 103 CYS A O 1
ATOM 762 N N . ASN A 1 104 ? -10.427 -5.729 0.275 1.00 94.38 104 ASN A N 1
ATOM 763 C CA . ASN A 1 104 ? -11.109 -6.961 -0.110 1.00 94.38 104 ASN A CA 1
ATOM 764 C C . ASN A 1 104 ? -11.488 -7.807 1.117 1.00 94.38 104 ASN A C 1
ATOM 766 O O . ASN A 1 104 ? -12.570 -8.390 1.140 1.00 94.38 104 ASN A O 1
ATOM 770 N N . ASP A 1 105 ? -10.621 -7.861 2.131 1.00 92.88 105 ASP A N 1
ATOM 771 C CA . ASP A 1 105 ? -10.876 -8.593 3.376 1.00 92.88 105 ASP A CA 1
ATOM 772 C C . ASP A 1 105 ? -12.053 -7.977 4.146 1.00 92.88 105 ASP A C 1
ATOM 774 O O . ASP A 1 105 ? -12.972 -8.688 4.563 1.00 92.88 105 ASP A O 1
ATOM 778 N N . LEU A 1 106 ? -12.086 -6.645 4.241 1.00 92.88 106 LEU A N 1
ATOM 779 C CA . LEU A 1 106 ? -13.202 -5.905 4.830 1.00 92.88 106 LEU A CA 1
ATOM 780 C C . LEU A 1 106 ? -14.513 -6.147 4.065 1.00 92.88 106 LEU A C 1
ATOM 782 O O . LEU A 1 106 ? -15.556 -6.390 4.671 1.00 92.88 106 LEU A O 1
ATOM 786 N N . GLU A 1 107 ? -14.482 -6.127 2.729 1.00 90.06 107 GLU A N 1
ATOM 787 C CA . GLU A 1 107 ? -15.650 -6.445 1.892 1.00 90.06 107 GLU A CA 1
ATOM 788 C C . GLU A 1 107 ? -16.118 -7.900 2.052 1.00 90.06 107 GLU A C 1
ATOM 790 O O . GLU A 1 107 ? -17.313 -8.186 1.932 1.00 90.06 107 GLU A O 1
ATOM 795 N N . ALA A 1 108 ? -15.200 -8.817 2.365 1.00 91.75 108 ALA A N 1
ATOM 796 C CA . ALA A 1 108 ? -15.499 -10.207 2.691 1.00 91.75 108 ALA A CA 1
ATOM 797 C C . ALA A 1 108 ? -16.058 -10.395 4.116 1.00 91.75 108 ALA A C 1
ATOM 799 O O . ALA A 1 108 ? -16.463 -11.505 4.471 1.00 91.75 108 ALA A O 1
ATOM 800 N N . GLY A 1 109 ? -16.134 -9.322 4.910 1.00 90.62 109 GLY A N 1
ATOM 801 C CA . GLY A 1 109 ? -16.669 -9.324 6.269 1.00 90.62 109 GLY A CA 1
ATOM 802 C C . GLY A 1 109 ? -15.644 -9.652 7.353 1.00 90.62 109 GLY A C 1
ATOM 803 O O . GLY A 1 109 ? -16.054 -9.907 8.484 1.00 90.62 109 GLY A O 1
ATOM 804 N N . ILE A 1 110 ? -14.348 -9.654 7.026 1.00 92.12 110 ILE A N 1
ATOM 805 C CA . ILE A 1 110 ? -13.269 -9.704 8.018 1.00 92.12 110 ILE A CA 1
ATOM 806 C C . ILE A 1 110 ? -13.155 -8.316 8.640 1.00 92.12 110 ILE A C 1
ATOM 808 O O . ILE A 1 110 ? -13.136 -7.318 7.927 1.00 92.12 110 ILE A O 1
ATOM 812 N N . THR A 1 111 ? -13.100 -8.226 9.963 1.00 92.62 111 THR A N 1
ATOM 813 C CA . THR A 1 111 ? -12.984 -6.939 10.655 1.00 92.62 111 THR A CA 1
ATOM 814 C C . THR A 1 111 ? -11.567 -6.373 10.574 1.00 92.62 111 THR A C 1
ATOM 816 O O . THR A 1 111 ? -10.584 -7.101 10.434 1.00 92.62 111 THR A O 1
ATOM 819 N N . LEU A 1 112 ? -11.435 -5.050 10.717 1.00 90.88 112 LEU A N 1
ATOM 820 C CA . LEU A 1 112 ? -10.118 -4.406 10.761 1.00 90.88 112 LEU A CA 1
ATOM 821 C C . LEU A 1 112 ? -9.258 -4.921 11.925 1.00 90.88 112 LEU A C 1
ATOM 823 O O . LEU A 1 112 ? -8.040 -4.999 11.799 1.00 90.88 112 LEU A O 1
ATOM 827 N N . GLU A 1 113 ? -9.897 -5.276 13.039 1.00 90.69 113 GLU A N 1
ATOM 828 C CA . GLU A 1 113 ? -9.250 -5.830 14.229 1.00 90.69 113 GLU A CA 1
ATOM 829 C C . GLU A 1 113 ? -8.650 -7.211 13.942 1.00 90.69 113 GLU A C 1
ATOM 831 O O . GLU A 1 113 ? -7.488 -7.439 14.264 1.00 90.69 113 GLU A O 1
ATOM 836 N N . GLU A 1 114 ? -9.383 -8.091 13.254 1.00 90.06 114 GLU A N 1
ATOM 837 C CA . GLU A 1 114 ? -8.874 -9.404 12.831 1.00 90.06 114 GLU A CA 1
ATOM 838 C C . GLU A 1 114 ? -7.714 -9.278 11.829 1.00 90.06 114 GLU A C 1
ATOM 840 O O . GLU A 1 114 ? -6.730 -10.012 11.920 1.00 90.06 114 GLU A O 1
ATOM 845 N N . ILE A 1 115 ? -7.792 -8.318 10.898 1.00 89.88 115 ILE A N 1
ATOM 846 C CA . ILE A 1 115 ? -6.703 -8.029 9.949 1.00 89.88 115 ILE A CA 1
ATOM 847 C C . ILE A 1 115 ? -5.450 -7.560 10.700 1.00 89.88 115 ILE A C 1
ATOM 849 O O . ILE A 1 115 ? -4.341 -8.008 10.407 1.00 89.88 115 ILE A O 1
ATOM 853 N N . GLN A 1 116 ? -5.613 -6.664 11.675 1.00 89.25 116 GLN A N 1
ATOM 854 C CA . GLN A 1 116 ? -4.508 -6.151 12.485 1.00 89.25 116 GLN A CA 1
ATOM 855 C C . GLN A 1 116 ? -3.894 -7.230 13.377 1.00 89.25 116 GLN A C 1
ATOM 857 O O . GLN A 1 116 ? -2.672 -7.281 13.500 1.00 89.25 116 GLN A O 1
ATOM 862 N N . GLU A 1 117 ? -4.709 -8.103 13.972 1.00 87.38 117 GLU A N 1
ATOM 863 C CA . GLU A 1 117 ? -4.231 -9.217 14.792 1.00 87.38 117 GLU A CA 1
ATOM 864 C C . GLU A 1 117 ? -3.360 -10.166 13.959 1.00 87.38 117 GLU A C 1
ATOM 866 O O . GLU A 1 117 ? -2.220 -10.43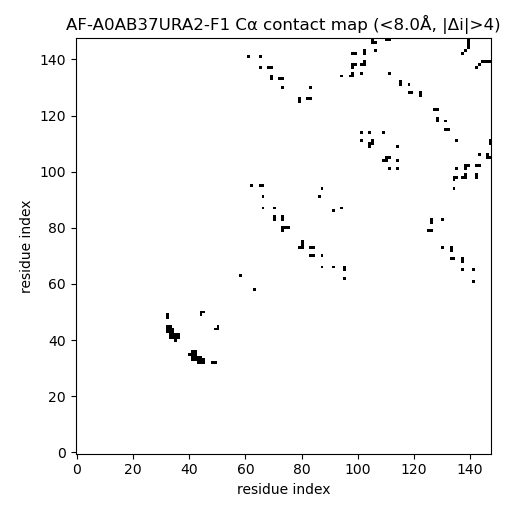2 14.341 1.00 87.38 117 GLU A O 1
ATOM 871 N N . ALA A 1 118 ? -3.822 -10.564 12.768 1.00 86.31 118 ALA A N 1
ATOM 872 C CA . ALA A 1 118 ? -3.053 -11.418 11.860 1.00 86.31 118 ALA A CA 1
ATOM 873 C C . ALA A 1 118 ? -1.716 -10.785 11.431 1.00 86.31 118 ALA A C 1
ATOM 875 O O . ALA A 1 118 ? -0.696 -11.465 11.357 1.00 86.31 118 ALA A O 1
ATOM 876 N N . GLN A 1 119 ? -1.703 -9.475 11.184 1.00 85.25 119 GLN A N 1
ATOM 877 C CA . GLN A 1 119 ? -0.493 -8.740 10.805 1.00 85.25 119 GLN A CA 1
ATOM 878 C C . GLN A 1 119 ? 0.476 -8.558 11.981 1.00 85.25 119 GLN A C 1
ATOM 880 O O . GLN A 1 119 ? 1.693 -8.605 11.803 1.00 85.25 119 GLN A O 1
ATOM 885 N N . SER A 1 120 ? -0.041 -8.382 13.199 1.00 78.19 120 SER A N 1
ATOM 886 C CA . SER A 1 120 ? 0.778 -8.171 14.397 1.00 78.19 120 SER A CA 1
ATOM 887 C C . SER A 1 120 ? 1.667 -9.369 14.747 1.00 78.19 120 SER A C 1
ATOM 889 O O . SER A 1 120 ? 2.744 -9.181 15.310 1.00 78.19 120 SER A O 1
ATOM 891 N N . GLU A 1 121 ? 1.273 -10.584 14.354 1.00 73.50 121 GLU A N 1
ATOM 892 C CA . GLU A 1 121 ? 2.093 -11.791 14.512 1.00 73.50 121 GLU A CA 1
ATOM 893 C C . GLU A 1 121 ? 3.270 -11.855 13.519 1.00 73.50 121 GLU A C 1
ATOM 895 O O . GLU A 1 121 ? 4.249 -12.558 13.774 1.00 73.50 121 GLU A O 1
ATOM 900 N N . GLU A 1 122 ? 3.208 -11.107 12.412 1.00 71.25 122 GLU A N 1
ATOM 901 C CA . GLU A 1 122 ? 4.219 -11.107 11.345 1.00 71.25 122 GLU A CA 1
ATOM 902 C C . GLU A 1 122 ? 5.238 -9.956 11.458 1.00 71.25 122 GLU A C 1
ATOM 904 O O . GLU A 1 122 ? 6.276 -9.972 10.790 1.00 71.25 122 GLU A O 1
ATOM 909 N N . HIS A 1 123 ? 4.979 -8.946 12.293 1.00 74.56 123 HIS A N 1
ATOM 910 C CA . HIS A 1 123 ? 5.817 -7.748 12.379 1.00 74.56 123 HIS A CA 1
ATOM 911 C C . HIS A 1 123 ? 6.950 -7.879 13.403 1.00 74.56 123 HIS A C 1
ATOM 913 O O . HIS A 1 123 ? 6.757 -7.744 14.608 1.00 74.56 123 HIS A O 1
ATOM 919 N N . GLU A 1 124 ? 8.180 -8.056 12.911 1.00 75.44 124 GLU A N 1
ATOM 920 C CA . GLU A 1 124 ? 9.383 -8.055 13.758 1.00 75.44 124 GLU A CA 1
ATOM 921 C C . GLU A 1 124 ? 9.937 -6.640 14.015 1.00 75.44 124 GLU A C 1
ATOM 923 O O . GLU A 1 124 ? 10.608 -6.401 15.024 1.00 75.44 124 GLU A O 1
ATOM 928 N N . ALA A 1 125 ? 9.670 -5.686 13.114 1.00 86.00 125 ALA A N 1
ATOM 929 C CA . ALA A 1 125 ? 10.174 -4.319 13.199 1.00 86.00 125 ALA A CA 1
ATOM 930 C C . ALA A 1 125 ? 9.050 -3.290 13.372 1.00 86.00 125 ALA A C 1
ATOM 932 O O . ALA A 1 125 ? 8.035 -3.314 12.683 1.00 86.00 125 ALA A O 1
ATOM 933 N N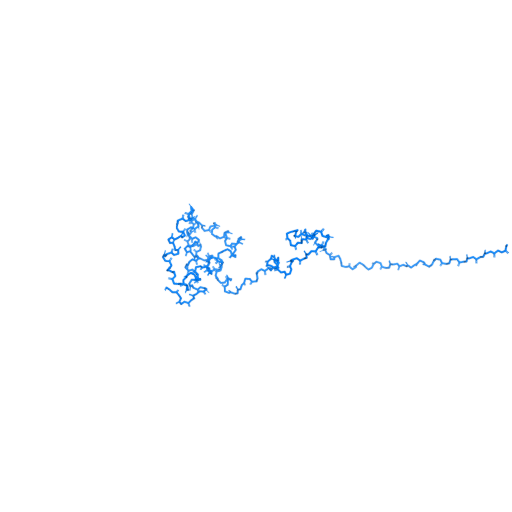 . LYS A 1 126 ? 9.299 -2.282 14.219 1.00 87.94 126 LYS A N 1
ATOM 934 C CA . LYS A 1 126 ? 8.370 -1.164 14.470 1.00 87.94 126 LYS A CA 1
ATOM 935 C C . LYS A 1 126 ? 7.942 -0.420 13.196 1.00 87.94 126 LYS A C 1
ATOM 937 O O . LYS A 1 126 ? 6.842 0.114 13.125 1.00 87.94 126 LYS A O 1
ATOM 942 N N . ALA A 1 127 ? 8.824 -0.334 12.199 1.00 90.81 127 ALA A N 1
ATOM 943 C CA . ALA A 1 127 ? 8.490 0.302 10.928 1.00 90.81 127 ALA A CA 1
ATOM 944 C C . ALA A 1 127 ? 7.420 -0.486 10.158 1.00 90.81 127 ALA A C 1
ATOM 946 O O . ALA A 1 127 ? 6.578 0.134 9.517 1.00 90.81 127 ALA A O 1
ATOM 947 N N . ASP A 1 128 ? 7.418 -1.816 10.263 1.00 91.38 128 ASP A N 1
ATOM 948 C CA . ASP A 1 128 ? 6.452 -2.674 9.577 1.00 91.38 128 ASP A CA 1
ATOM 949 C C . ASP A 1 128 ? 5.079 -2.593 10.254 1.00 91.38 128 ASP A C 1
ATOM 951 O O . ASP A 1 128 ? 4.076 -2.419 9.569 1.00 91.38 128 ASP A O 1
ATOM 955 N N . GLU A 1 129 ? 5.050 -2.579 11.592 1.00 91.88 129 GLU A N 1
ATOM 956 C CA . GLU A 1 129 ? 3.835 -2.338 12.385 1.00 91.88 129 GLU A CA 1
ATOM 957 C C . GLU A 1 129 ? 3.180 -1.000 12.002 1.00 91.88 129 GLU A C 1
ATOM 959 O O . GLU A 1 129 ? 2.022 -0.953 11.587 1.00 91.88 129 GLU A O 1
ATOM 964 N N . VAL A 1 130 ? 3.951 0.094 12.033 1.00 94.94 130 VAL A N 1
ATOM 965 C CA . VAL A 1 130 ? 3.447 1.428 11.667 1.00 94.94 130 VAL A CA 1
ATOM 966 C C . VAL A 1 130 ? 3.053 1.498 10.185 1.00 94.94 130 VAL A C 1
ATOM 968 O O . VAL A 1 130 ? 2.073 2.160 9.839 1.00 94.94 130 VAL A O 1
ATOM 971 N N . ASN A 1 131 ? 3.788 0.832 9.289 1.00 95.25 131 ASN A N 1
ATOM 972 C CA . ASN A 1 131 ? 3.425 0.753 7.873 1.00 95.25 131 ASN A CA 1
ATOM 973 C C . ASN A 1 131 ? 2.037 0.126 7.707 1.00 95.25 131 ASN A C 1
ATOM 975 O O . ASN A 1 131 ? 1.187 0.714 7.036 1.00 95.25 131 ASN A O 1
ATOM 979 N N . SER A 1 132 ? 1.796 -1.018 8.348 1.00 94.62 132 SER A N 1
ATOM 980 C CA . SER A 1 132 ? 0.511 -1.715 8.303 1.00 94.62 132 SER A CA 1
ATOM 981 C C . SER A 1 132 ? -0.617 -0.883 8.900 1.00 94.62 132 SER A C 1
ATOM 983 O O . SER A 1 132 ? -1.664 -0.748 8.272 1.00 94.62 132 SER A O 1
ATOM 985 N N . GLU A 1 133 ? -0.402 -0.215 10.037 1.00 94.56 133 GLU A N 1
ATOM 986 C CA . GLU A 1 133 ? -1.394 0.705 10.612 1.00 94.56 133 GLU A CA 1
ATOM 987 C C . GLU A 1 133 ? -1.802 1.814 9.629 1.00 94.56 133 GLU A C 1
ATOM 989 O O . GLU A 1 133 ? -2.994 2.084 9.431 1.00 94.56 133 GLU A O 1
ATOM 994 N N . ILE A 1 134 ? -0.821 2.457 8.984 1.00 96.56 134 ILE A N 1
ATOM 995 C CA . ILE A 1 134 ? -1.071 3.519 8.003 1.00 96.56 134 ILE A CA 1
ATOM 996 C C . ILE A 1 134 ? -1.810 2.953 6.784 1.00 96.56 134 ILE A C 1
ATOM 998 O O . ILE A 1 134 ? -2.783 3.559 6.327 1.00 96.56 134 ILE A O 1
ATOM 1002 N N . VAL A 1 135 ? -1.373 1.804 6.259 1.00 96.44 135 VAL A N 1
ATOM 1003 C CA . VAL A 1 135 ? -1.994 1.124 5.112 1.00 96.44 135 VAL A CA 1
ATOM 1004 C C . VAL A 1 135 ? -3.449 0.771 5.414 1.00 96.44 135 VAL A C 1
ATOM 1006 O O . VAL A 1 135 ? -4.331 1.165 4.651 1.00 96.44 135 VAL A O 1
ATOM 1009 N N . ASN A 1 136 ? -3.710 0.123 6.548 1.00 95.06 136 ASN A N 1
ATOM 1010 C CA . ASN A 1 136 ? -5.039 -0.302 6.986 1.00 95.06 136 ASN A CA 1
ATOM 1011 C C . ASN A 1 136 ? -5.991 0.893 7.118 1.00 95.06 136 ASN A C 1
ATOM 1013 O O . ASN A 1 136 ? -7.111 0.884 6.607 1.00 95.06 136 ASN A O 1
ATOM 1017 N N . LYS A 1 137 ? -5.518 1.977 7.741 1.00 94.62 137 LYS A N 1
ATOM 1018 C CA . LYS A 1 137 ? -6.291 3.215 7.897 1.00 94.62 137 LYS A CA 1
ATOM 1019 C C . LYS A 1 137 ? -6.617 3.884 6.563 1.00 94.62 137 LYS A C 1
ATOM 1021 O O . LYS A 1 137 ? -7.693 4.460 6.412 1.00 94.62 137 LYS A O 1
ATOM 1026 N N . LEU A 1 138 ? -5.676 3.894 5.621 1.00 96.31 138 LEU A N 1
ATOM 1027 C CA . LEU A 1 138 ? -5.874 4.534 4.321 1.00 96.31 138 LEU A CA 1
ATOM 1028 C C . LEU A 1 138 ? -6.660 3.643 3.350 1.00 96.31 138 LEU A C 1
ATOM 1030 O O . LEU A 1 138 ? -7.313 4.175 2.454 1.00 96.31 138 LEU A O 1
ATOM 1034 N N . ALA A 1 139 ? -6.671 2.322 3.542 1.00 95.00 139 ALA A N 1
ATOM 1035 C CA . ALA A 1 139 ? -7.449 1.388 2.732 1.00 95.00 139 ALA A CA 1
ATOM 1036 C C . ALA A 1 139 ? -8.947 1.736 2.716 1.00 95.00 139 ALA A C 1
ATOM 1038 O O . ALA A 1 139 ? -9.532 1.911 1.645 1.00 95.00 139 ALA A O 1
ATOM 1039 N N . THR A 1 140 ? -9.537 1.954 3.893 1.00 92.50 140 THR A N 1
ATOM 1040 C CA . THR A 1 140 ? -10.958 2.325 4.046 1.00 92.50 140 THR A CA 1
ATOM 1041 C C . THR A 1 140 ? -11.286 3.707 3.478 1.00 92.50 140 THR A C 1
ATOM 1043 O O . THR A 1 140 ? -12.424 3.982 3.109 1.00 92.50 140 THR A O 1
ATOM 1046 N N . GLN A 1 141 ? -10.296 4.596 3.371 1.00 93.31 141 GLN A N 1
ATOM 1047 C CA . GLN A 1 141 ? -10.494 5.950 2.847 1.00 93.31 141 GLN A CA 1
ATOM 1048 C C . GLN A 1 141 ? -10.400 6.010 1.323 1.00 93.31 141 GLN A C 1
ATOM 1050 O O . GLN A 1 141 ? -11.133 6.774 0.696 1.00 93.31 141 GLN A O 1
ATOM 1055 N N . TYR A 1 142 ? -9.483 5.241 0.735 1.00 94.06 142 TYR A N 1
ATOM 1056 C CA . TYR A 1 142 ? -9.156 5.347 -0.685 1.00 94.06 142 TYR A CA 1
ATOM 1057 C C . TYR A 1 142 ? -9.740 4.212 -1.523 1.00 94.06 142 TYR A C 1
ATOM 1059 O O . TYR A 1 142 ? -10.137 4.478 -2.653 1.00 94.06 142 TYR A O 1
ATOM 1067 N N . TYR A 1 143 ? -9.824 2.983 -1.009 1.00 92.88 143 TYR A N 1
ATOM 1068 C CA . TYR A 1 143 ? -10.187 1.816 -1.823 1.00 92.88 143 TYR A CA 1
ATOM 1069 C C . TYR A 1 143 ? -11.580 1.241 -1.516 1.00 92.88 143 TYR A C 1
ATOM 1071 O O . TYR A 1 143 ? -12.243 0.821 -2.458 1.00 92.88 143 TYR A O 1
ATOM 1079 N N . CYS A 1 144 ? -12.076 1.322 -0.274 1.00 90.75 144 CYS A N 1
ATOM 1080 C CA . CYS A 1 144 ? -13.458 0.933 0.101 1.00 90.75 144 CYS A CA 1
ATOM 1081 C C . CYS A 1 144 ? -14.115 1.974 1.012 1.00 90.75 144 CYS A C 1
ATOM 1083 O O . CYS A 1 144 ? -14.391 1.717 2.190 1.00 90.75 144 CYS A O 1
ATOM 1085 N N . PRO A 1 145 ? -14.411 3.168 0.476 1.00 81.94 145 PRO A N 1
ATOM 1086 C CA . PRO A 1 145 ? -15.175 4.155 1.216 1.00 81.94 145 PRO A CA 1
ATOM 1087 C C . PRO A 1 145 ? -16.584 3.614 1.499 1.00 81.94 145 PRO A C 1
ATOM 1089 O O . PRO A 1 145 ? -17.422 3.530 0.603 1.00 81.94 145 PRO A O 1
ATOM 1092 N N . GLY A 1 146 ? -16.849 3.260 2.758 1.00 75.31 146 GLY A N 1
ATOM 1093 C CA . GLY A 1 146 ? -18.160 2.790 3.221 1.00 75.31 146 GLY A CA 1
ATOM 1094 C C . GLY A 1 146 ? -18.161 1.414 3.881 1.00 75.31 146 GLY A C 1
ATOM 1095 O O . GLY A 1 146 ? -19.180 1.051 4.465 1.00 75.31 146 GLY A O 1
ATOM 1096 N N . VAL A 1 147 ? -17.041 0.692 3.839 1.00 70.94 147 VAL A N 1
ATOM 1097 C CA . VAL A 1 147 ? -16.841 -0.538 4.611 1.00 70.94 147 VAL A CA 1
ATOM 1098 C C . VAL A 1 147 ? -16.131 -0.153 5.914 1.00 70.94 147 VAL A C 1
ATOM 1100 O O . VAL A 1 147 ? -15.059 0.453 5.875 1.00 70.94 147 VAL A O 1
ATOM 1103 N N . GLN A 1 148 ? -16.790 -0.391 7.050 1.00 58.34 148 GLN A N 1
ATOM 1104 C CA . GLN A 1 148 ? -16.329 -0.086 8.412 1.00 58.34 148 GLN A CA 1
ATOM 1105 C C . GLN A 1 148 ? -16.533 -1.307 9.294 1.00 58.34 148 GLN A C 1
ATOM 1107 O O . GLN A 1 148 ? -17.644 -1.879 9.209 1.00 58.34 148 GLN A O 1
#

Secondary structure (DSSP, 8-state):
--------------------------PPP-TTSEEE-TTSPEEE-TTTTSGGGS------HHHHHHHHHHHHHHTT-TTTHHHHHHHHHH-HHHHHHHHHHHHHHHHTT--HHHHHHHHHTT--SHHHHHHHHHHHHHHHHHT-TT--

Foldseek 3Di:
DDDDDDDDDDPDPPPPPPPDDPPPPPDDPPVVQWDQDPVRDIDGNCVPPVVVVPPPPPCPPLLVVLLVQQLVLLVVVVVLSVVSNVCCVVCVPVLVVLLLVLLVCLVVVNDLVNVLVVQVVVDPDPNSNSSNVSSNVCSCVRPNVPRD

Radius of gyration: 29.08 Å; Cα contacts (8 Å, |Δi|>4): 97; chains: 1; bounding box: 61×41×97 Å

Mean predicted aligned error: 16.42 Å

pLDDT: mean 79.06, std 18.28, range [38.88, 97.94]